Protein AF-A0A2N0KLI6-F1 (afdb_monomer)

Secondary structure (DSSP, 8-state):
---SEEEE--SHHHHHHHHHHHTSTT--EEEE-SS--

Nearest PDB structures (foldseek):
  6rh1-assembly1_C  TM=5.145E-01  e=4.010E+00  Thermotoga maritima
  5h5x-assembly2_E  TM=5.355E-01  e=6.096E+00  Streptomyces coelicolor A3(2)
  3eq2-assembly1_A  TM=4.831E-01  e=8.642E+00  Pseudomonas aeruginosa
  6mfw-assembly1_A  TM=4.888E-01  e=9.267E+00  Brevibacillus parabrevis

pLDDT: mean 95.4, std 6.73, range [66.12, 98.62]

Solvent-accessible surface area (backbone atoms only — not comparable to full-atom values): 2428 Å² total; per-residue (Å²): 139,85,63,78,43,77,42,82,39,62,52,78,67,36,43,52,52,53,52,62,57,54,72,43,84,91,51,41,74,43,80,42,59,92,69,82,136

Sequence (37 aa):
MKYDYIVLGAGSAGSIVATRLSEDPSKNILLLEAGPD

Mean predicted aligned error: 2.71 Å

Radius of gyration: 9.87 Å; Cα contacts (8 Å, |Δi|>4): 47; chains: 1; bounding box: 23×20×19 Å

Structure (mmCIF, N/CA/C/O backbone):
data_AF-A0A2N0KLI6-F1
#
_entry.id   AF-A0A2N0KLI6-F1
#
loop_
_atom_site.group_PDB
_atom_site.id
_atom_site.type_symbol
_atom_site.label_atom_id
_atom_site.label_alt_id
_atom_site.label_comp_id
_atom_site.label_asym_id
_atom_site.label_entity_id
_atom_site.label_seq_id
_atom_site.pdbx_PDB_ins_code
_atom_site.Cartn_x
_atom_site.Cartn_y
_atom_site.Cartn_z
_atom_site.occupancy
_atom_site.B_iso_or_equiv
_atom_site.auth_seq_id
_atom_site.auth_comp_id
_atom_site.auth_asym_id
_atom_site.auth_atom_id
_atom_site.pdbx_PDB_model_num
ATOM 1 N N . MET A 1 1 ? -8.267 -12.285 1.821 1.00 79.44 1 MET A N 1
ATOM 2 C CA . MET A 1 1 ? -7.984 -10.952 2.403 1.00 79.44 1 MET A CA 1
ATOM 3 C C . MET A 1 1 ? -8.914 -9.943 1.745 1.00 79.44 1 MET A C 1
ATOM 5 O O . MET A 1 1 ? -9.275 -10.172 0.595 1.00 79.44 1 MET A O 1
ATOM 9 N N . LYS A 1 2 ? -9.346 -8.894 2.453 1.00 94.75 2 LYS A N 1
ATOM 10 C CA . LYS A 1 2 ? -10.203 -7.832 1.901 1.00 94.75 2 LYS A CA 1
ATOM 11 C C . LYS A 1 2 ? -9.452 -6.507 2.002 1.00 94.75 2 LYS A C 1
ATOM 13 O O . LYS A 1 2 ? -8.961 -6.185 3.077 1.00 94.75 2 LYS A O 1
ATOM 18 N N .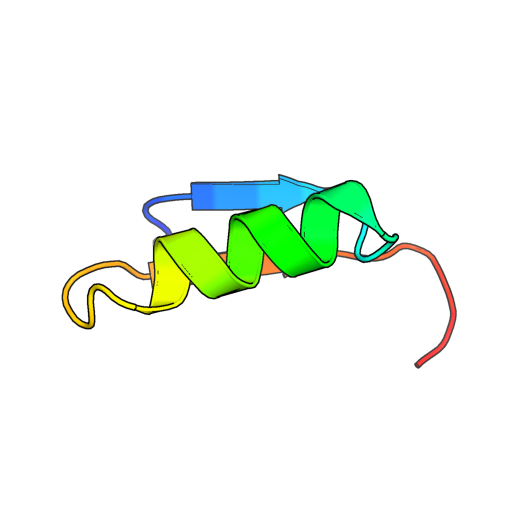 TYR A 1 3 ? -9.382 -5.785 0.892 1.00 98.12 3 TYR A N 1
ATOM 19 C CA . TYR A 1 3 ? -8.804 -4.449 0.807 1.00 98.12 3 TYR A CA 1
ATOM 20 C C . TYR A 1 3 ? -9.853 -3.500 0.248 1.00 98.12 3 TYR A C 1
ATOM 22 O O . TYR A 1 3 ? -10.654 -3.900 -0.599 1.00 98.12 3 TYR A O 1
ATOM 30 N N . ASP A 1 4 ? -9.840 -2.263 0.721 1.00 98.38 4 ASP A N 1
ATOM 31 C CA . ASP A 1 4 ? -10.694 -1.198 0.200 1.00 98.38 4 ASP A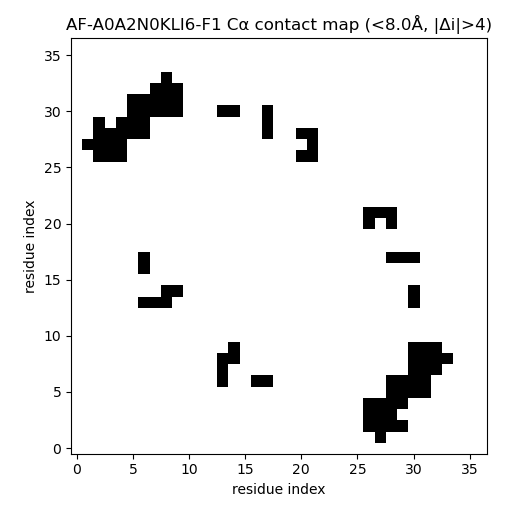 CA 1
ATOM 32 C C . ASP A 1 4 ? -10.077 -0.60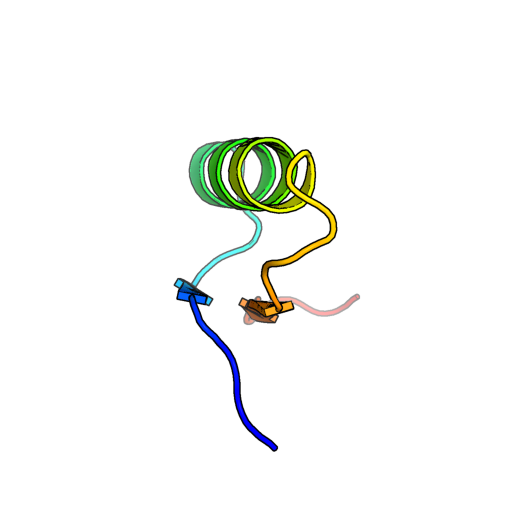1 -1.070 1.00 98.38 4 ASP A C 1
ATOM 34 O O . ASP A 1 4 ? -10.794 -0.228 -1.996 1.00 98.38 4 ASP A O 1
ATOM 38 N N . TYR A 1 5 ? -8.740 -0.588 -1.146 1.00 98.31 5 TYR A N 1
ATOM 39 C CA . TYR A 1 5 ? -7.993 -0.138 -2.316 1.00 98.31 5 TYR A CA 1
ATOM 40 C C . TYR A 1 5 ? -6.782 -1.029 -2.582 1.00 98.31 5 TYR A C 1
ATOM 42 O O . TYR A 1 5 ? -6.101 -1.478 -1.659 1.00 98.31 5 TYR A O 1
ATOM 50 N N . ILE A 1 6 ? -6.493 -1.226 -3.868 1.00 98.06 6 ILE A N 1
ATOM 51 C CA . ILE A 1 6 ? -5.262 -1.848 -4.348 1.00 98.06 6 ILE A CA 1
ATOM 52 C C . ILE A 1 6 ? -4.560 -0.835 -5.252 1.00 98.06 6 ILE A C 1
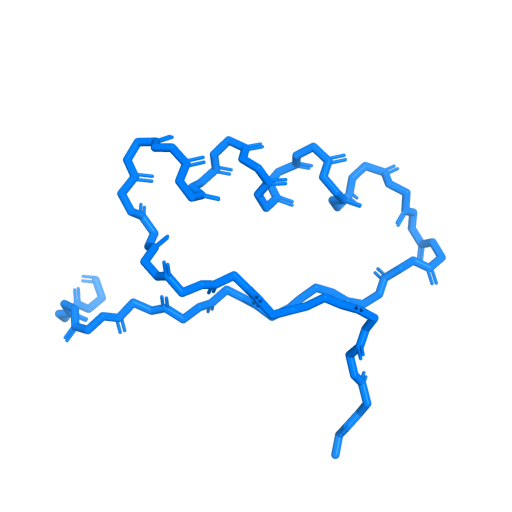ATOM 54 O O 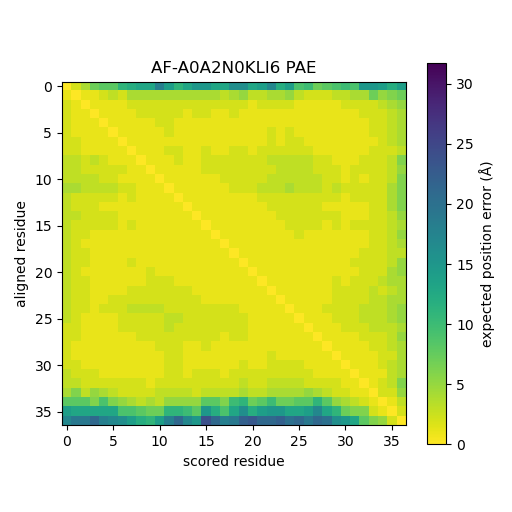. ILE A 1 6 ? -5.124 -0.405 -6.258 1.00 98.06 6 ILE A O 1
ATOM 58 N N . VAL A 1 7 ? -3.342 -0.447 -4.887 1.00 98.06 7 VAL A N 1
ATOM 59 C CA . VAL A 1 7 ? -2.471 0.444 -5.654 1.00 98.06 7 VAL A CA 1
ATOM 60 C C . VAL A 1 7 ? -1.402 -0.410 -6.328 1.00 98.06 7 VAL A C 1
ATOM 62 O O . VAL A 1 7 ? -0.692 -1.163 -5.664 1.00 98.06 7 VAL A O 1
ATOM 65 N N . LEU A 1 8 ? -1.308 -0.315 -7.654 1.00 97.25 8 LEU A N 1
ATOM 66 C CA . LEU A 1 8 ? -0.324 -1.042 -8.456 1.00 97.25 8 LEU A CA 1
ATOM 67 C C . LEU A 1 8 ? 0.808 -0.089 -8.862 1.00 97.25 8 LEU A C 1
ATOM 69 O O . LEU A 1 8 ? 0.563 0.908 -9.539 1.00 97.25 8 LEU A O 1
ATOM 73 N N . GLY A 1 9 ? 2.030 -0.420 -8.456 1.00 96.62 9 GLY A N 1
ATOM 74 C CA . GLY A 1 9 ? 3.249 0.372 -8.592 1.00 96.62 9 GLY A CA 1
ATOM 75 C C . GLY A 1 9 ? 3.518 1.247 -7.361 1.00 96.62 9 GLY A C 1
ATOM 76 O O . GLY A 1 9 ? 2.740 2.146 -7.060 1.00 96.62 9 GLY A O 1
ATOM 77 N N . ALA A 1 10 ? 4.649 1.040 -6.686 1.00 96.38 10 ALA A N 1
ATOM 78 C CA . ALA A 1 10 ? 5.178 1.840 -5.576 1.00 96.38 10 ALA A CA 1
ATOM 79 C C . ALA A 1 10 ? 6.152 2.947 -6.026 1.00 96.38 10 ALA A C 1
ATOM 81 O O . ALA A 1 10 ? 6.891 3.509 -5.217 1.00 96.38 10 ALA A O 1
ATOM 82 N N . GLY A 1 11 ? 6.125 3.328 -7.306 1.00 94.88 11 GLY A N 1
ATOM 83 C CA . GLY A 1 11 ? 6.812 4.526 -7.798 1.00 94.88 11 GLY A CA 1
ATOM 84 C C . GLY A 1 11 ? 6.299 5.829 -7.159 1.00 94.88 11 GLY A C 1
ATOM 85 O O . GLY A 1 11 ? 5.434 5.829 -6.281 1.00 94.88 11 GLY A O 1
ATOM 86 N N . SER A 1 12 ? 6.795 6.975 -7.634 1.00 96.88 12 SER A N 1
ATOM 87 C CA . SER A 1 12 ? 6.509 8.298 -7.047 1.00 96.88 12 SER A CA 1
ATOM 88 C C . SER A 1 12 ? 5.016 8.586 -6.849 1.00 96.88 12 SER A C 1
ATOM 90 O O . SER A 1 12 ? 4.605 9.007 -5.772 1.00 96.88 12 SER A O 1
ATOM 92 N N . ALA A 1 13 ? 4.186 8.321 -7.857 1.00 97.50 13 ALA A N 1
ATOM 93 C CA . ALA A 1 13 ? 2.748 8.549 -7.764 1.00 97.50 13 ALA A CA 1
ATOM 94 C C . ALA A 1 13 ? 2.057 7.544 -6.825 1.00 97.50 13 ALA A C 1
ATOM 96 O O . ALA A 1 13 ? 1.277 7.943 -5.960 1.00 97.50 13 ALA A O 1
ATOM 97 N N . GLY A 1 14 ? 2.355 6.251 -6.974 1.00 97.81 14 GLY A N 1
ATOM 98 C CA . GLY A 1 14 ? 1.684 5.197 -6.215 1.00 97.81 14 GLY A CA 1
ATOM 99 C C . GLY A 1 14 ? 1.990 5.250 -4.722 1.00 97.81 14 GLY A C 1
ATOM 100 O O . GLY A 1 14 ? 1.072 5.131 -3.912 1.00 97.81 14 GLY A O 1
ATOM 101 N N . SER A 1 15 ? 3.234 5.560 -4.352 1.00 97.00 15 SER A N 1
ATOM 102 C CA . SER A 1 15 ? 3.627 5.756 -2.953 1.00 97.00 15 SER A CA 1
ATOM 103 C C . SER A 1 15 ? 2.876 6.917 -2.290 1.00 97.00 15 SER A C 1
ATOM 105 O O . SER A 1 15 ? 2.397 6.782 -1.163 1.00 97.00 15 SER A O 1
ATOM 107 N N . ILE A 1 16 ? 2.693 8.041 -2.991 1.00 98.25 16 ILE A N 1
ATOM 108 C CA . ILE A 1 16 ? 1.948 9.194 -2.459 1.00 98.25 16 ILE A CA 1
ATOM 109 C C . ILE A 1 16 ? 0.457 8.876 -2.317 1.00 98.25 16 ILE A C 1
ATOM 111 O O . ILE A 1 16 ? -0.145 9.183 -1.286 1.00 98.25 16 ILE A O 1
ATOM 115 N N . VAL A 1 17 ? -0.140 8.217 -3.314 1.00 98.19 17 VAL A N 1
ATOM 116 C CA . VAL A 1 17 ? -1.550 7.804 -3.264 1.00 98.19 17 VAL A CA 1
ATOM 117 C C . VAL A 1 17 ? -1.789 6.811 -2.126 1.00 98.19 17 VAL A C 1
ATOM 119 O O . VAL A 1 17 ? -2.702 7.019 -1.328 1.00 98.19 17 VAL A O 1
ATOM 122 N N . ALA A 1 18 ? -0.956 5.774 -2.002 1.00 98.31 18 ALA A N 1
ATOM 123 C CA . ALA A 1 18 ? -1.064 4.787 -0.930 1.00 98.31 18 ALA A CA 1
ATOM 124 C C . ALA A 1 18 ? -0.903 5.433 0.454 1.00 98.31 18 ALA A C 1
ATOM 126 O O . ALA A 1 18 ? -1.697 5.151 1.351 1.00 98.31 18 ALA A O 1
ATOM 127 N N . THR A 1 19 ? 0.053 6.355 0.605 1.00 98.31 19 THR A N 1
ATOM 128 C CA . THR A 1 19 ? 0.257 7.111 1.852 1.00 98.31 19 THR A CA 1
ATOM 129 C C . THR A 1 19 ? -0.991 7.905 2.220 1.00 98.31 19 THR A C 1
ATOM 131 O O . THR A 1 19 ? -1.492 7.779 3.333 1.00 98.31 19 THR A O 1
ATOM 134 N N . ARG A 1 20 ? -1.549 8.673 1.274 1.00 98.44 20 ARG A N 1
ATOM 135 C CA . ARG A 1 20 ? -2.722 9.511 1.542 1.00 98.44 20 ARG A CA 1
ATOM 136 C C . ARG A 1 20 ? -3.966 8.690 1.871 1.00 98.44 20 ARG A C 1
ATOM 138 O O . ARG A 1 20 ? -4.737 9.076 2.744 1.00 98.44 20 ARG A O 1
ATOM 145 N N . LEU A 1 21 ? -4.1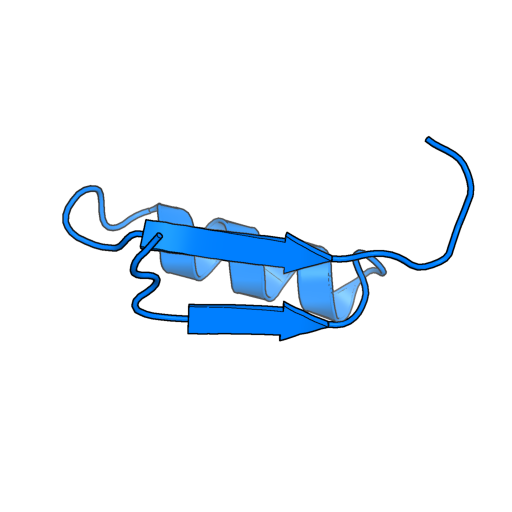68 7.568 1.182 1.00 98.25 21 LEU A N 1
ATOM 146 C CA . LEU A 1 21 ? -5.270 6.650 1.477 1.00 98.25 21 LEU A CA 1
ATOM 147 C C . LEU A 1 21 ? -5.121 5.999 2.860 1.00 98.25 21 LEU A C 1
ATOM 149 O O . LEU A 1 21 ? -6.133 5.775 3.519 1.00 98.25 21 LEU A O 1
ATOM 153 N N . SER A 1 22 ? -3.884 5.743 3.297 1.00 98.12 22 SER A N 1
ATOM 154 C CA . SER A 1 22 ? -3.574 5.103 4.585 1.00 98.12 22 SER A CA 1
ATOM 155 C C . SER A 1 22 ? -3.680 6.041 5.792 1.00 98.12 22 SER A C 1
ATOM 157 O O . SER A 1 22 ? -3.623 5.573 6.925 1.00 98.12 22 SER A O 1
ATOM 159 N N . GLU A 1 23 ? -3.858 7.351 5.590 1.00 98.62 23 GLU A N 1
ATOM 160 C CA . GLU A 1 23 ? -4.138 8.284 6.694 1.00 98.62 23 GLU A CA 1
ATOM 161 C C . GLU A 1 23 ? -5.490 8.021 7.370 1.00 98.62 23 GLU A C 1
ATOM 163 O O . GLU A 1 23 ? -5.702 8.429 8.510 1.00 98.62 23 GLU A O 1
ATOM 168 N N . ASP A 1 24 ? -6.412 7.358 6.670 1.00 98.38 24 ASP A N 1
ATOM 169 C CA . ASP A 1 24 ? -7.672 6.903 7.239 1.00 98.38 24 ASP A CA 1
ATOM 170 C C . ASP A 1 24 ? -7.500 5.476 7.790 1.00 98.38 24 ASP A C 1
ATOM 172 O O . ASP A 1 24 ? -7.470 4.520 7.009 1.00 98.38 24 ASP A O 1
ATOM 176 N N . PRO A 1 25 ? -7.432 5.294 9.123 1.00 97.44 25 PRO A N 1
ATOM 177 C CA . PRO A 1 25 ? -7.178 3.990 9.730 1.00 97.44 25 PRO A CA 1
ATOM 178 C C . PRO A 1 25 ? -8.338 2.999 9.554 1.00 97.44 25 PRO A C 1
ATOM 180 O O . PRO A 1 25 ? -8.194 1.828 9.898 1.00 97.44 25 PRO A O 1
ATOM 183 N N . SER A 1 26 ? -9.496 3.441 9.048 1.00 98.12 26 SER A N 1
ATOM 184 C CA . SER A 1 26 ? -10.617 2.549 8.739 1.00 98.12 26 SER A CA 1
ATOM 185 C C . SER A 1 26 ? -10.450 1.800 7.413 1.00 98.12 26 SER A C 1
ATOM 187 O O . SER A 1 26 ? -11.183 0.840 7.167 1.00 98.12 26 SER A O 1
ATOM 189 N N . LYS A 1 27 ? -9.496 2.214 6.566 1.00 98.00 27 LYS A N 1
ATOM 190 C CA . LYS A 1 27 ? -9.264 1.645 5.236 1.00 98.00 27 LYS A CA 1
ATOM 191 C C . LYS A 1 27 ? -8.090 0.672 5.233 1.00 98.00 27 LYS A C 1
ATOM 193 O O . LYS A 1 27 ? -7.021 0.949 5.767 1.00 98.00 27 LYS A O 1
ATOM 198 N N . ASN A 1 28 ? -8.262 -0.442 4.534 1.00 98.25 28 ASN A N 1
ATOM 199 C CA . ASN A 1 28 ? -7.212 -1.417 4.267 1.00 98.25 28 ASN A CA 1
ATOM 200 C C . ASN A 1 28 ? -6.662 -1.199 2.857 1.00 98.25 28 ASN A C 1
ATOM 202 O O . ASN A 1 28 ? -7.383 -1.381 1.871 1.00 98.25 28 ASN A O 1
ATOM 206 N N . ILE A 1 29 ? -5.383 -0.840 2.756 1.00 98.38 29 ILE A N 1
ATOM 207 C CA . ILE A 1 29 ? -4.716 -0.520 1.489 1.00 98.38 29 ILE A CA 1
ATOM 208 C C . ILE A 1 29 ? -3.679 -1.596 1.171 1.00 98.38 29 ILE A C 1
ATOM 210 O O . ILE A 1 29 ? -2.845 -1.927 2.012 1.00 98.38 29 ILE A O 1
ATOM 214 N N . LEU A 1 30 ? -3.719 -2.131 -0.049 1.00 98.00 30 LEU A N 1
ATOM 215 C CA . LEU A 1 30 ? -2.666 -2.988 -0.590 1.00 98.00 30 LEU A CA 1
ATOM 216 C C . LEU A 1 30 ? -1.856 -2.201 -1.621 1.00 98.00 30 LEU A C 1
ATOM 218 O O . LEU A 1 30 ? -2.416 -1.765 -2.621 1.00 98.00 30 LEU A O 1
ATOM 222 N N . LEU A 1 31 ? -0.552 -2.052 -1.404 1.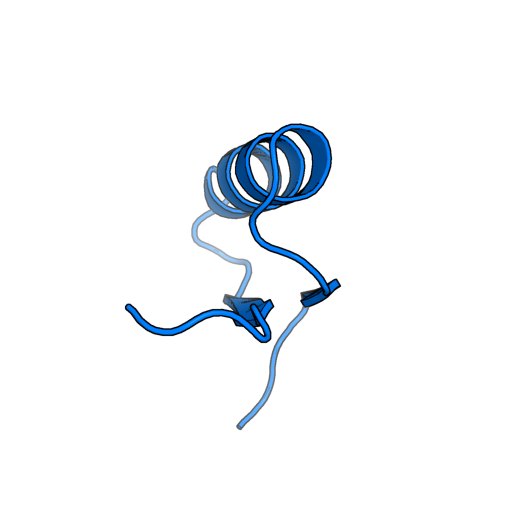00 97.50 31 LEU A N 1
ATOM 223 C CA . LEU A 1 31 ? 0.386 -1.528 -2.396 1.00 97.50 31 LEU A CA 1
ATOM 224 C C . LEU A 1 31 ? 1.211 -2.693 -2.952 1.00 97.50 31 LEU A C 1
ATOM 226 O O . LEU A 1 31 ? 1.803 -3.441 -2.178 1.00 97.50 31 LEU A O 1
ATOM 230 N N . LEU A 1 32 ? 1.227 -2.858 -4.273 1.00 96.88 32 LEU A N 1
ATOM 231 C CA . LEU A 1 32 ? 2.018 -3.877 -4.965 1.00 96.88 32 LEU A CA 1
ATOM 232 C C . LEU A 1 32 ? 3.052 -3.205 -5.862 1.00 96.88 32 LEU A C 1
ATOM 234 O O . LEU A 1 32 ? 2.712 -2.276 -6.586 1.00 96.88 32 LEU A O 1
ATOM 238 N N . GLU A 1 33 ? 4.279 -3.705 -5.868 1.00 96.62 33 GLU A N 1
ATOM 239 C CA . GLU A 1 33 ? 5.360 -3.274 -6.758 1.00 96.62 33 GLU A CA 1
ATOM 240 C C . GLU A 1 33 ? 5.981 -4.508 -7.417 1.00 96.62 33 GLU A C 1
ATOM 242 O O . GLU A 1 33 ? 5.986 -5.589 -6.831 1.00 96.62 33 GLU A O 1
ATOM 247 N N . ALA A 1 34 ? 6.433 -4.369 -8.663 1.00 93.94 34 ALA A N 1
ATOM 248 C CA . ALA A 1 34 ? 7.046 -5.464 -9.411 1.00 93.94 34 ALA A CA 1
ATOM 249 C C . ALA A 1 34 ? 8.547 -5.602 -9.113 1.00 93.94 34 ALA A C 1
ATOM 251 O O . ALA A 1 34 ? 9.112 -6.675 -9.329 1.00 93.94 34 ALA A O 1
ATOM 252 N N . GLY A 1 35 ? 9.191 -4.513 -8.679 1.00 88.88 35 GLY A N 1
ATOM 253 C CA . GLY A 1 35 ? 10.603 -4.487 -8.316 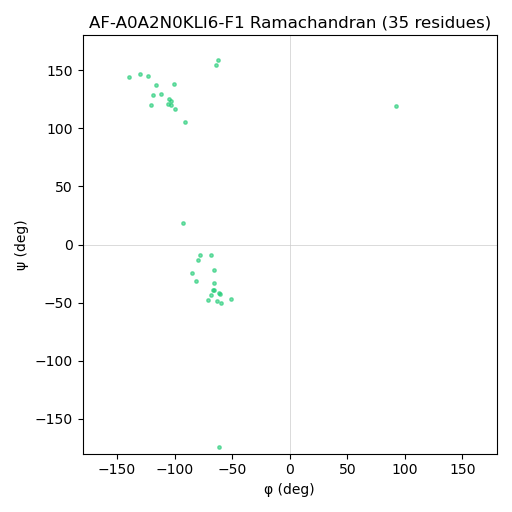1.00 88.88 35 GLY A CA 1
ATOM 254 C C . GLY A 1 35 ? 10.960 -5.396 -7.130 1.00 88.88 35 GLY A C 1
ATOM 255 O O . GLY A 1 35 ? 10.084 -5.763 -6.346 1.00 88.88 35 GLY A O 1
ATOM 256 N N . PRO A 1 36 ? 12.245 -5.776 -7.004 1.00 77.19 36 PRO A N 1
ATOM 257 C CA . PRO A 1 36 ? 12.755 -6.370 -5.770 1.00 77.19 36 PRO A CA 1
ATOM 258 C C . PRO A 1 36 ? 12.672 -5.345 -4.626 1.00 77.19 36 PRO A C 1
ATOM 260 O O . PRO A 1 36 ? 12.687 -4.146 -4.906 1.00 77.19 36 PRO A O 1
ATOM 263 N N . ASP A 1 37 ? 12.588 -5.834 -3.383 1.00 66.12 37 ASP A N 1
ATOM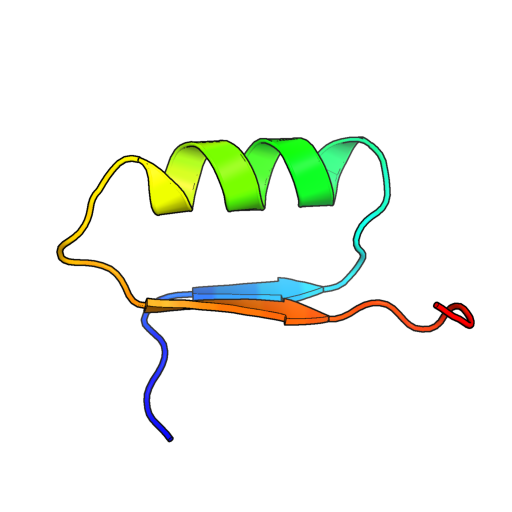 264 C CA . ASP A 1 37 ? 12.419 -5.014 -2.167 1.00 66.12 37 ASP A CA 1
ATOM 265 C C . ASP A 1 37 ? 13.352 -3.788 -2.094 1.00 66.12 37 ASP A C 1
ATOM 267 O O . ASP A 1 37 ? 14.590 -3.956 -2.236 1.00 66.12 37 ASP A O 1
#

Foldseek 3Di:
DDFPEEQEACPPVSVVVQVVQVVPVVGHYHYDHPDDD